Protein 6WIN (pdb70)

Sequence (138 aa):
APYVYANAKALQDTEKVGNHHQCVELIQHYIRVGQASTWQQGAAVFGNKNIEVGTVIATFVNGRYPNHNSGNHAAFFLGQDTGGIWVDQWKDDIAKPRVSKRYIRKLHNGSVRSDGTYIRSNNAEAYFIVELEHHHHH

Organism: Salmonella typhi (NCBI:txid90370)

Nearest PDB structures (foldseek):
  6win-assembly1_A  TM=1.007E+00  e=4.209E-28  Salmonella enterica subsp. enterica serovar Typhi
  2as9-assembly2_B  TM=3.153E-01  e=1.358E+00  Staphylococcus aureus
  1g8x-assembly1_B  TM=2.755E-01  e=3.553E+00  Dictyostelium discoideum

Foldseek 3Di:
DVFFDPCQVVQAFAAQDDDQSAFVRRCVVVDVLDDQQQWFFAAADVPDPPDDFRFKKWFDFPGGQCPVDPLTHIWTWHADDPFFTKTGTHRPCVVGVGDHIDTQGADDVQAADPRRDTPHVSHSRRMGGTHGDDPPDD

Radius of gyration: 14.04 Å; Cα contacts (8 Å, |Δi|>4): 295; chains: 1; bounding box: 29×43×36 Å

Structure (mmCIF, N/CA/C/O backbone):
data_6WIN
#
_entry.id   6WIN
#
_cell.length_a   33.318
_cell.length_b   46.032
_cell.length_c   38.923
_cell.angle_alpha   90.000
_cell.angle_beta   104.712
_cell.angle_gamma   90.000
#
_symmetry.space_group_name_H-M   'P 1 21 1'
#
loop_
_entity.id
_entity.type
_entity.pdbx_description
1 polymer 'Type 6 secretion amidase effector 2'
2 water water
#
loop_
_atom_site.group_PDB
_atom_site.id
_atom_site.type_symbol
_atom_site.label_atom_id
_atom_site.label_alt_id
_atom_site.label_comp_id
_atom_site.label_asym_id
_atom_site.label_entity_id
_atom_site.label_seq_id
_atom_site.pdbx_PDB_ins_code
_atom_site.Cartn_x
_atom_site.Cartn_y
_atom_site.Cartn_z
_atom_site.occupancy
_atom_site.B_iso_or_equiv
_atom_site.auth_seq_id
_atom_site.auth_comp_id
_atom_site.auth_asym_id
_atom_site.auth_atom_id
_atom_site.pdbx_PDB_model_num
ATOM 1 N N . ALA A 1 1 ? 35.81967 4.59908 9.49425 1.000 44.18975 1 ALA A N 1
ATOM 2 C CA . ALA A 1 1 ? 36.36008 5.43691 8.44075 1.000 9.30835 1 ALA A CA 1
ATOM 3 C C . ALA A 1 1 ? 36.39740 4.70001 7.11142 1.000 34.29845 1 ALA A C 1
ATOM 4 O O . ALA A 1 1 ? 37.48741 4.35581 6.64818 1.000 32.27300 1 ALA A O 1
ATOM 6 N N . PRO A 1 2 ? 35.23408 4.42791 6.48074 1.000 30.34536 2 PRO A N 1
ATOM 7 C CA . PRO A 1 2 ? 35.29214 3.93326 5.10744 1.000 36.59819 2 PRO A CA 1
ATOM 8 C C . PRO A 1 2 ? 35.09113 5.05198 4.11234 1.000 22.69794 2 PRO A C 1
ATOM 9 O O . PRO A 1 2 ? 35.46107 4.85363 2.96374 1.000 27.08269 2 PRO A O 1
ATOM 13 N N . TYR A 1 3 ? 34.51676 6.19839 4.50210 1.000 20.42965 3 TYR A N 1
ATOM 14 C CA . TYR A 1 3 ? 34.50900 7.39117 3.65339 1.000 19.08895 3 TYR A CA 1
ATOM 15 C C . TYR A 1 3 ? 35.15722 8.54500 4.41019 1.000 20.17895 3 TYR A C 1
ATOM 16 O O . TYR A 1 3 ? 34.73910 8.87917 5.52588 1.000 19.22080 3 TYR A O 1
ATOM 25 N N . VAL A 1 4 ? 36.17682 9.14851 3.79734 1.000 20.86265 4 VAL A N 1
ATOM 26 C CA . VAL A 1 4 ? 36.95796 10.23334 4.38205 1.000 18.84010 4 VAL A CA 1
ATOM 27 C C . VAL A 1 4 ? 37.25101 11.23211 3.26194 1.000 22.67970 4 VAL A C 1
ATOM 28 O O . VAL A 1 4 ? 38.03512 10.93416 2.35272 1.000 21.78170 4 VAL A O 1
ATOM 32 N N . TYR A 1 5 ? 36.61352 12.40698 3.31328 1.000 19.19314 5 TYR A N 1
ATOM 33 C CA . TYR A 1 5 ? 36.89651 13.48809 2.36905 1.000 23.21458 5 TYR A CA 1
ATOM 34 C C . TYR A 1 5 ? 37.99373 14.35679 2.96670 1.000 18.73534 5 TYR A C 1
ATOM 35 O O . TYR A 1 5 ? 37.75187 15.11242 3.91433 1.000 19.79865 5 TYR A O 1
ATOM 44 N N . ALA A 1 6 ? 39.20157 14.23709 2.41640 1.000 20.05244 6 ALA A N 1
ATOM 45 C CA . ALA A 1 6 ? 40.36761 14.93031 2.94884 1.000 29.16353 6 ALA A CA 1
ATOM 46 C C . ALA A 1 6 ? 40.26221 16.44633 2.82835 1.000 29.09699 6 ALA A C 1
ATOM 47 O O . ALA A 1 6 ? 41.06602 17.16208 3.43486 1.000 27.27443 6 ALA A O 1
ATOM 49 N N . ASN A 1 7 ? 39.30640 16.95436 2.05901 1.000 21.12439 7 ASN A N 1
ATOM 50 C CA . ASN A 1 7 ? 39.13719 18.38820 1.89857 1.000 27.96889 7 ASN A CA 1
ATOM 51 C C . ASN A 1 7 ? 37.86404 18.89379 2.56401 1.000 27.41830 7 ASN A C 1
ATOM 52 O O . ASN A 1 7 ? 37.43182 20.01936 2.29086 1.000 22.32417 7 ASN A O 1
ATOM 57 N N . ALA A 1 8 ? 37.25966 18.07820 3.43678 1.000 23.27945 8 ALA A N 1
ATOM 58 C CA . ALA A 1 8 ? 36.03288 18.48428 4.11125 1.000 20.67911 8 ALA A CA 1
ATOM 59 C C . ALA A 1 8 ? 36.22106 19.79868 4.85404 1.000 19.32771 8 ALA A C 1
ATOM 60 O O . ALA A 1 8 ? 35.29753 20.61765 4.92126 1.000 22.59708 8 ALA A O 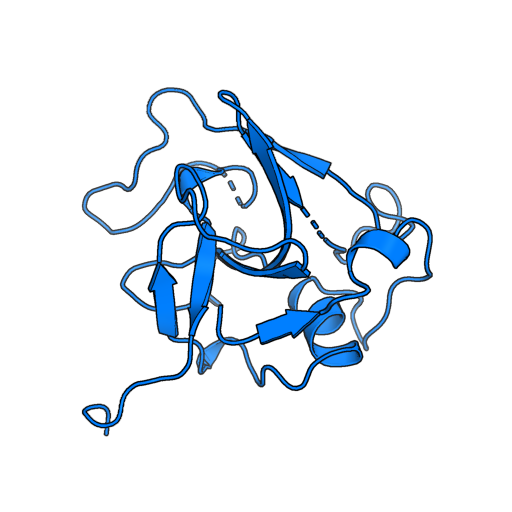1
ATOM 62 N N . LYS A 1 9 ? 37.41346 20.02646 5.41264 1.000 22.18343 9 LYS A N 1
ATOM 63 C CA . LYS A 1 9 ? 37.64749 21.27056 6.13586 1.000 23.72973 9 LYS A CA 1
ATOM 64 C C . LYS A 1 9 ? 37.57196 22.48076 5.21813 1.000 27.70354 9 LYS A C 1
ATOM 65 O O . LYS A 1 9 ? 37.27423 23.58492 5.68521 1.000 26.46751 9 LYS A O 1
ATOM 67 N N . ALA A 1 10 ? 37.79575 22.29698 3.91626 1.000 24.57281 10 ALA A N 1
ATOM 68 C CA . ALA A 1 10 ? 37.77789 23.41248 2.98418 1.000 20.67875 10 ALA A CA 1
ATOM 69 C C . ALA A 1 10 ? 36.36786 23.84206 2.59243 1.000 24.26790 10 ALA A C 1
ATOM 70 O O . ALA A 1 10 ? 36.21335 24.91075 1.98794 1.000 22.52979 10 ALA A O 1
ATOM 72 N N . LEU A 1 11 ? 35.33590 23.05711 2.93061 1.000 18.04322 11 LEU A N 1
ATOM 73 C CA . LEU A 1 11 ? 33.97660 23.36155 2.47422 1.000 17.35974 11 LEU A CA 1
ATOM 74 C C . LEU A 1 11 ? 33.36322 24.59611 3.13832 1.000 18.86445 11 LEU A C 1
ATOM 75 O O . LEU A 1 11 ? 32.30162 25.05321 2.68893 1.000 15.19318 11 LEU A O 1
ATOM 80 N N . GLN A 1 12 ? 33.95543 25.11268 4.21254 1.000 15.38303 12 GLN A N 1
ATOM 81 C CA . GLN A 1 12 ? 33.35928 26.26093 4.88166 1.000 18.47467 12 GLN A CA 1
ATOM 82 C C . GLN A 1 12 ? 33.11021 27.37684 3.87264 1.000 20.80938 12 GLN A C 1
ATOM 83 O O . GLN A 1 12 ? 33.97493 27.69283 3.05386 1.000 19.14717 12 GLN A O 1
ATOM 89 N N . ASP A 1 13 ? 31.89490 27.91814 3.89356 1.000 18.22673 13 ASP A N 1
ATOM 90 C CA . ASP A 1 13 ? 31.46517 29.05589 3.10446 1.000 20.70139 13 ASP A CA 1
ATOM 91 C C . ASP A 1 13 ? 31.19953 28.69825 1.65053 1.000 20.96116 13 ASP A C 1
ATOM 92 O O . ASP A 1 13 ? 30.90539 29.60385 0.87219 1.000 19.25670 13 ASP A O 1
ATOM 97 N N . THR A 1 14 ? 31.27656 27.42580 1.25688 1.000 15.46997 14 THR A N 1
ATOM 98 C CA . THR A 1 14 ? 30.93144 27.10918 -0.11912 1.000 16.39253 14 THR A CA 1
ATOM 99 C C . THR A 1 14 ? 29.41977 27.17294 -0.30689 1.000 18.03237 14 THR A C 1
ATOM 100 O O . THR A 1 14 ? 28.64625 27.19841 0.65315 1.000 18.07800 14 THR A O 1
ATOM 104 N N . GLU A 1 15 ? 29.00285 27.22192 -1.56648 1.000 18.36888 15 GLU A N 1
ATOM 105 C CA . GLU A 1 15 ? 27.58225 27.18919 -1.88334 1.000 17.72132 15 GLU A CA 1
ATOM 106 C C . GLU A 1 15 ? 27.01384 25.80213 -1.61542 1.000 20.53074 15 GLU A C 1
ATOM 107 O O . GLU A 1 15 ? 27.67705 24.79004 -1.83757 1.000 21.81959 15 GLU A O 1
ATOM 113 N N . LYS A 1 16 ? 25.78938 25.76727 -1.09529 1.000 23.89757 16 LYS A N 1
ATOM 114 C CA . LYS A 1 16 ? 25.10333 24.50695 -0.87290 1.000 21.01900 16 LYS A CA 1
ATOM 115 C C . LYS A 1 16 ? 24.83979 23.82383 -2.20465 1.000 19.28643 16 LYS A C 1
ATOM 116 O O . LYS A 1 16 ? 24.72104 24.47668 -3.24330 1.000 24.11014 16 LYS A O 1
ATOM 122 N N . VAL A 1 17 ? 24.75694 22.49331 -2.16707 1.000 22.71306 17 VAL A N 1
ATOM 123 C CA . VAL A 1 17 ? 24.75954 21.65940 -3.36067 1.000 21.90148 17 VAL A CA 1
ATOM 124 C C . VAL A 1 17 ? 23.61452 20.66134 -3.27673 1.000 26.85377 17 VAL A C 1
ATOM 125 O O . VAL A 1 17 ? 22.99304 20.47483 -2.23100 1.000 25.72663 17 VAL A O 1
ATO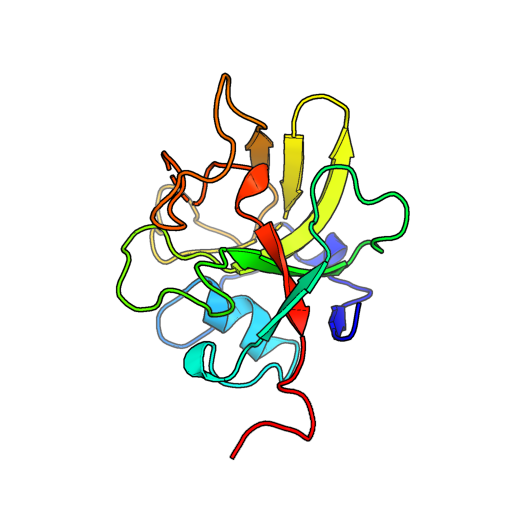M 129 N N . GLY A 1 18 ? 23.35902 19.99322 -4.39719 1.000 24.84714 18 GLY A N 1
ATOM 130 C CA . GLY A 1 18 ? 22.29863 19.01209 -4.46539 1.000 24.22779 18 GLY A CA 1
ATOM 131 C C . GLY A 1 18 ? 20.96962 19.62726 -4.85786 1.000 27.47140 18 GLY A C 1
ATOM 132 O O . GLY A 1 18 ? 20.76844 20.84487 -4.83557 1.000 30.49420 18 GLY A O 1
ATOM 133 N N . ASN A 1 19 ? 20.03259 18.75233 -5.21286 1.000 25.37194 19 ASN A N 1
ATOM 134 C CA . ASN A 1 19 ? 18.77718 19.20805 -5.79073 1.000 29.63472 19 ASN A CA 1
ATOM 135 C C . ASN A 1 19 ? 17.78433 19.73430 -4.76257 1.000 34.08209 19 ASN A C 1
ATOM 136 O O . ASN A 1 19 ? 16.82079 20.39993 -5.15546 1.000 34.95603 19 ASN A O 1
ATOM 141 N N . HIS A 1 20 ? 18.00313 19.48587 -3.46689 1.000 28.98757 20 HIS A N 1
ATOM 142 C CA . HIS A 1 20 ? 17.14746 20.02765 -2.41618 1.000 31.52482 20 HIS A CA 1
ATOM 143 C C . HIS A 1 20 ? 17.94123 20.67730 -1.28524 1.000 26.20710 20 HIS A C 1
ATOM 144 O O . HIS A 1 20 ? 17.34516 21.04847 -0.27075 1.000 29.53022 20 HIS A O 1
ATOM 151 N N . HIS A 1 21 ? 19.26343 20.81006 -1.42563 1.000 26.62176 21 HIS A N 1
ATOM 152 C CA . HIS A 1 21 ? 20.12844 21.34361 -0.37203 1.000 23.92462 21 HIS A CA 1
ATOM 153 C C . HIS A 1 21 ? 19.98942 20.54540 0.93068 1.000 24.80511 21 HIS A C 1
ATOM 154 O O . HIS A 1 21 ? 20.02442 21.10580 2.02486 1.000 24.16325 21 HIS A O 1
ATOM 161 N N . GLN A 1 22 ? 19.83330 19.22717 0.82815 1.000 19.92925 22 GLN A N 1
ATOM 162 C CA . GLN A 1 22 ? 19.69219 18.40640 2.02392 1.000 27.58167 22 GLN A CA 1
ATOM 163 C C . GLN A 1 22 ? 21.05035 17.89566 2.50868 1.000 19.02338 22 GLN A C 1
ATOM 164 O O . GLN A 1 22 ? 22.03911 17.87340 1.77177 1.000 18.44674 22 GLN A O 1
ATOM 170 N N . CYS A 1 23 ? 21.08598 17.50561 3.78652 1.000 20.49527 23 CYS A N 1
ATOM 171 C CA . CYS A 1 23 ? 22.34342 17.11472 4.41979 1.000 20.02544 23 CYS A CA 1
ATOM 172 C C . CYS A 1 23 ? 23.00787 15.94798 3.68799 1.000 16.64585 23 CYS A C 1
ATOM 173 O O . CYS A 1 23 ? 24.22241 15.95912 3.45711 1.000 16.42564 23 CYS A O 1
ATOM 175 N N . VAL A 1 24 ? 22.23148 14.91926 3.33826 1.000 18.84022 24 VAL A N 1
ATOM 176 C CA . VAL A 1 24 ? 22.79452 13.76945 2.62307 1.000 18.96813 24 VAL A CA 1
ATOM 177 C C . VAL A 1 24 ? 23.32654 14.18564 1.25264 1.000 20.53947 24 VAL A C 1
ATOM 178 O O . VAL A 1 24 ? 24.34246 13.65882 0.78437 1.000 20.94981 24 VAL A O 1
ATOM 182 N N . GLU A 1 25 ? 22.67656 15.15819 0.60606 1.000 20.70268 25 GLU A N 1
ATOM 183 C CA . GLU A 1 25 ? 23.09613 15.56688 -0.72802 1.000 20.95546 25 GLU A CA 1
ATOM 184 C C . GLU A 1 25 ? 24.43915 16.28452 -0.71260 1.000 20.82419 25 GLU A C 1
ATOM 185 O O . GLU A 1 25 ? 25.14801 16.27591 -1.72187 1.000 22.34144 25 GLU A O 1
ATOM 191 N N . LEU A 1 26 ? 24.81250 16.90686 0.40563 1.000 19.09595 26 LEU A N 1
ATOM 192 C CA . LEU A 1 26 ? 26.15506 17.46529 0.50526 1.000 16.74177 26 LEU A CA 1
ATOM 193 C C . LEU A 1 26 ? 27.19668 16.36873 0.40033 1.000 19.86338 26 LEU A C 1
ATOM 194 O O . LEU A 1 26 ? 28.13828 16.45995 -0.39999 1.000 19.09980 26 LEU A O 1
ATOM 199 N N . ILE A 1 27 ? 27.03525 15.30910 1.19809 1.000 17.75444 27 ILE A N 1
ATOM 200 C CA . ILE A 1 27 ? 27.96438 14.18820 1.13413 1.000 15.89452 27 ILE A CA 1
ATOM 201 C C . ILE A 1 27 ? 28.00691 13.62232 -0.27218 1.000 15.25681 27 ILE A C 1
ATOM 202 O O . ILE A 1 27 ? 29.08096 13.35211 -0.81866 1.000 17.27746 27 ILE A O 1
ATOM 207 N N . GLN A 1 28 ? 26.82872 13.41634 -0.86737 1.000 17.21581 28 GLN A N 1
ATOM 208 C CA . GLN A 1 28 ? 26.73634 12.73210 -2.15066 1.000 17.75601 28 GLN A CA 1
ATOM 209 C C . GLN A 1 28 ? 27.34775 13.54895 -3.27130 1.000 20.07612 28 GLN A C 1
ATOM 210 O O . GLN A 1 28 ? 27.79345 12.97890 -4.27343 1.000 23.70901 28 GLN A O 1
ATOM 216 N N . HIS A 1 29 ? 27.36033 14.87816 -3.13318 1.000 15.67960 29 HIS A N 1
ATOM 217 C CA . HIS A 1 29 ? 27.94508 15.71709 -4.16707 1.000 15.34324 29 HIS A CA 1
ATOM 218 C C . HIS A 1 29 ? 29.44168 15.46845 -4.28718 1.000 19.52244 29 HIS A C 1
ATOM 219 O O . HIS A 1 29 ? 29.97776 15.39852 -5.40169 1.000 19.90203 29 HIS A O 1
ATOM 226 N N . TYR A 1 30 ? 30.12858 15.28768 -3.15499 1.000 16.34587 30 TYR A N 1
ATOM 227 C CA . TYR A 1 30 ? 31.57270 15.10057 -3.18017 1.000 18.23232 30 TYR A CA 1
ATOM 228 C C . TYR A 1 30 ? 32.02138 13.64349 -3.14439 1.000 19.68367 30 TYR A C 1
ATOM 229 O O . TYR A 1 30 ? 33.10499 13.34000 -3.65534 1.000 19.32593 30 TYR A O 1
ATOM 238 N N . ILE A 1 31 ? 31.23698 12.74240 -2.54819 1.000 20.75045 31 ILE A N 1
ATOM 239 C CA . ILE A 1 31 ? 31.63276 11.34754 -2.31988 1.000 21.59244 31 ILE A CA 1
ATOM 240 C C . ILE A 1 31 ? 30.47049 10.44076 -2.69398 1.000 17.29280 31 ILE A C 1
ATOM 241 O O . ILE A 1 31 ? 29.33226 10.69793 -2.29559 1.000 16.04209 31 ILE A O 1
ATOM 246 N N . ARG A 1 32 ? 30.75328 9.35111 -3.42029 1.000 20.94115 32 ARG A N 1
ATOM 247 C CA . ARG A 1 32 ? 29.70079 8.39021 -3.76297 1.000 18.25822 32 ARG A CA 1
ATOM 248 C C . ARG A 1 32 ? 29.40575 7.50690 -2.55152 1.000 20.34833 32 ARG A C 1
ATOM 249 O O . ARG A 1 32 ? 29.80612 6.34393 -2.46848 1.000 17.85346 32 ARG A O 1
ATOM 257 N N . VAL A 1 33 ? 28.66493 8.06772 -1.59193 1.000 18.94758 33 VAL A N 1
ATOM 258 C CA . VAL A 1 33 ? 28.24015 7.27661 -0.43734 1.000 19.60571 33 VAL A CA 1
ATOM 259 C C . VAL A 1 33 ? 26.95089 6.50547 -0.68801 1.000 20.62441 33 VAL A C 1
ATOM 260 O O . VAL A 1 33 ? 26.55349 5.68822 0.15555 1.000 19.41832 33 VAL A O 1
ATOM 264 N N . GLY A 1 34 ? 26.28564 6.72916 -1.81522 1.000 20.83416 34 GLY A N 1
ATOM 265 C CA . GLY A 1 34 ? 25.03219 6.05490 -2.05913 1.000 22.21311 34 GLY A CA 1
ATOM 266 C C . GLY A 1 34 ? 23.88419 6.64357 -1.25558 1.000 19.13871 34 GLY A C 1
ATOM 267 O O . GLY A 1 34 ? 23.99538 7.66809 -0.58909 1.000 20.56034 34 GLY A O 1
ATOM 268 N N . GLN A 1 35 ? 22.74530 5.97194 -1.36013 1.000 25.46741 35 GLN A N 1
ATOM 269 C CA . GLN A 1 35 ? 21.54497 6.42040 -0.67308 1.000 24.37516 35 GLN A CA 1
ATOM 270 C C . GLN A 1 35 ? 21.61125 6.01645 0.79050 1.000 20.82824 35 GLN A C 1
ATOM 271 O O . GLN A 1 35 ? 22.13477 4.94848 1.12843 1.000 21.10735 35 GLN A O 1
ATOM 277 N N . ALA A 1 36 ? 21.09326 6.89484 1.65802 1.000 20.10096 36 ALA A N 1
ATOM 278 C CA . ALA A 1 36 ? 21.24273 6.70485 3.09837 1.000 19.69799 36 ALA A CA 1
ATOM 279 C C . ALA A 1 36 ? 20.54823 5.43807 3.58599 1.000 20.85247 36 ALA A C 1
ATOM 280 O O . ALA A 1 36 ? 20.91951 4.89043 4.63042 1.000 20.61693 36 ALA A O 1
ATOM 282 N N . SER A 1 37 ? 19.54291 4.96417 2.84422 1.000 26.58913 37 SER A N 1
ATOM 283 C CA . SER A 1 37 ? 18.85347 3.71826 3.16016 1.000 25.20084 37 SER A CA 1
ATOM 284 C C . SER A 1 37 ? 19.77060 2.50510 3.11136 1.000 27.76060 37 SER A C 1
ATOM 285 O O . SER A 1 37 ? 19.41593 1.45687 3.66454 1.000 21.77015 37 SER A O 1
ATOM 288 N N . THR A 1 38 ? 20.92976 2.60920 2.45199 1.000 24.82086 38 THR A N 1
ATOM 289 C CA . THR A 1 38 ? 21.85810 1.48614 2.34836 1.000 25.17675 38 THR A CA 1
ATOM 290 C C . THR A 1 38 ? 22.93962 1.49957 3.42088 1.000 19.33402 38 THR A C 1
ATOM 291 O O . THR A 1 38 ? 23.70114 0.53209 3.51562 1.000 22.30204 38 THR A O 1
ATOM 295 N N . TRP A 1 39 ? 23.02943 2.56235 4.21870 1.000 20.64128 39 TRP A N 1
ATOM 296 C CA . TRP A 1 39 ? 24.13833 2.71473 5.15144 1.000 14.83175 39 TRP A CA 1
ATOM 297 C C . TRP A 1 39 ? 24.00659 1.73593 6.31823 1.000 20.29457 39 TRP A C 1
ATOM 298 O O . TRP A 1 39 ? 22.90217 1.37672 6.73840 1.000 18.66575 39 TRP A O 1
ATOM 309 N N . GLN A 1 40 ? 25.15676 1.30177 6.83139 1.000 17.59183 40 GLN A N 1
ATOM 310 C CA . GLN A 1 40 ? 25.25139 0.51773 8.05615 1.000 18.69844 40 GLN A CA 1
ATOM 311 C C . GLN A 1 40 ? 25.92637 1.34638 9.14150 1.000 20.20316 40 GLN A C 1
ATOM 312 O O . GLN A 1 40 ? 26.91179 2.04802 8.88338 1.000 18.85746 40 GLN A O 1
ATOM 318 N N . GLN A 1 41 ? 25.39045 1.25666 10.35389 1.000 16.56324 41 GLN A N 1
ATOM 319 C CA . GLN A 1 41 ? 25.94513 1.96944 11.49870 1.000 16.62311 41 GLN A CA 1
ATOM 320 C C . GLN A 1 41 ? 27.36196 1.49575 11.82822 1.000 18.29204 41 GLN A C 1
ATOM 321 O O . GLN A 1 41 ? 27.57881 0.32058 12.13700 1.000 20.44881 41 GLN A O 1
ATOM 327 N N . GLY A 1 42 ? 28.32523 2.41309 11.79821 1.000 17.73240 42 GLY A N 1
ATOM 328 C CA . GLY A 1 42 ? 29.69243 2.11635 12.18226 1.000 16.29724 42 GLY A CA 1
ATOM 329 C C . GLY A 1 42 ? 30.00795 2.50920 13.61674 1.000 20.71333 42 GLY A C 1
ATOM 330 O O . GLY A 1 42 ? 29.12861 2.57480 14.48394 1.000 19.43830 42 GLY A O 1
ATOM 331 N N . ALA A 1 43 ? 31.29635 2.74254 13.87496 1.000 16.69656 43 ALA A N 1
ATOM 332 C CA . ALA A 1 43 ? 31.75170 3.08077 15.21873 1.000 19.94002 43 ALA A CA 1
ATOM 333 C C . ALA A 1 43 ? 31.18078 4.42414 15.66782 1.000 19.61149 43 ALA A C 1
ATOM 334 O O . ALA A 1 43 ? 30.92505 5.31537 14.85007 1.000 19.63063 43 ALA A O 1
ATOM 336 N N . ALA A 1 44 ? 30.99056 4.57140 16.98559 1.000 16.16467 44 ALA A N 1
ATOM 337 C CA . ALA A 1 44 ? 30.52871 5.84084 17.54120 1.000 19.69534 44 ALA A CA 1
AT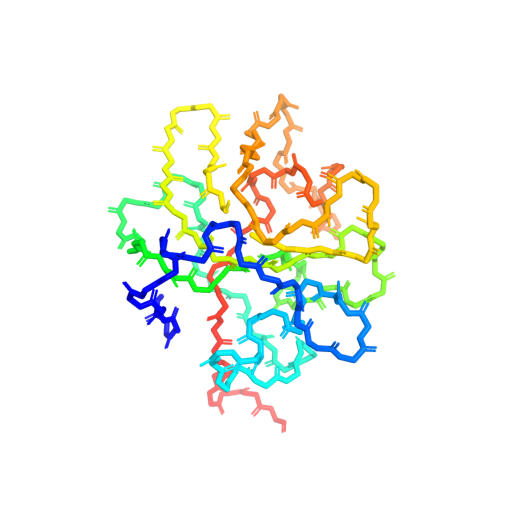OM 338 C C . ALA A 1 44 ? 31.54338 6.93989 17.25991 1.000 18.17744 44 ALA A C 1
ATOM 339 O O . ALA A 1 44 ? 32.75184 6.70409 17.22729 1.000 18.63493 44 ALA A O 1
ATOM 341 N N . VAL A 1 45 ? 31.04359 8.15322 17.05378 1.000 18.72619 45 VAL A N 1
ATOM 342 C CA . VAL A 1 45 ? 31.91323 9.30301 16.81706 1.000 16.43717 45 VAL A CA 1
ATOM 343 C C . VAL A 1 45 ? 32.38998 9.92124 18.13067 1.000 19.27887 45 VAL A C 1
ATOM 344 O O . VAL A 1 45 ? 33.59011 10.11032 18.34363 1.000 19.13052 45 VAL A O 1
ATOM 348 N N . PHE A 1 46 ? 31.46782 10.25627 19.03322 1.000 19.61006 46 PHE A N 1
ATOM 349 C CA . PHE A 1 46 ? 31.84846 10.92994 20.27203 1.000 21.72964 46 PHE A CA 1
ATOM 350 C C . PHE A 1 46 ? 32.64617 9.98070 21.16184 1.000 20.73277 46 PHE A C 1
ATOM 351 O O . PHE A 1 46 ? 32.17322 8.89261 21.49767 1.000 20.43918 46 PHE A O 1
ATOM 359 N N . GLY A 1 47 ? 33.84684 10.39777 21.56429 1.000 24.21709 47 GLY A N 1
ATOM 360 C CA . GLY A 1 47 ? 34.73097 9.55101 22.33281 1.000 20.17379 47 GLY A CA 1
ATOM 361 C C . GLY A 1 47 ? 35.70129 8.72891 21.51052 1.000 27.70379 47 GLY A C 1
ATOM 362 O O . GLY A 1 47 ? 36.69939 8.25141 22.05745 1.000 27.98840 47 GLY A O 1
ATOM 363 N N . ASN A 1 48 ? 35.43919 8.55471 20.21360 1.000 27.22978 48 ASN A N 1
ATOM 364 C CA . ASN A 1 48 ? 36.29500 7.75850 19.33357 1.000 23.63913 48 ASN A CA 1
ATOM 365 C C . ASN A 1 48 ? 37.62153 8.47705 19.12280 1.000 25.40350 48 ASN A C 1
ATOM 366 O O . ASN A 1 48 ? 37.66568 9.53979 18.49529 1.000 33.70866 48 ASN A O 1
ATOM 371 N N . LYS A 1 49 ? 38.70689 7.89329 19.62480 1.000 26.45449 49 LYS A N 1
ATOM 372 C CA . LYS A 1 49 ? 40.02364 8.48513 19.49373 1.000 35.27895 49 LYS A CA 1
ATOM 373 C C . LYS A 1 49 ? 40.71833 8.26029 18.17013 1.000 33.05704 49 LYS A C 1
ATOM 374 O O . LYS A 1 49 ? 41.85003 8.71811 17.99465 1.000 43.60478 49 LYS A O 1
ATOM 375 N N . ASN A 1 50 ? 40.07004 7.57630 17.22529 1.000 32.89974 50 ASN A N 1
ATOM 376 C CA . ASN A 1 50 ? 40.68681 7.19230 15.96382 1.000 33.15933 50 ASN A CA 1
ATOM 377 C C . ASN A 1 50 ? 40.05861 7.83017 14.73476 1.000 34.43221 50 ASN A C 1
ATOM 378 O O . ASN A 1 50 ? 40.60840 7.68514 13.63723 1.000 38.42304 50 ASN A O 1
ATOM 383 N N . ILE A 1 51 ? 38.94293 8.53916 14.88129 1.000 28.55214 51 ILE A N 1
ATOM 384 C CA . ILE A 1 51 ? 38.21596 9.03663 13.72577 1.000 25.66962 51 ILE A CA 1
ATOM 385 C C . ILE A 1 51 ? 38.96772 10.21531 13.11195 1.000 29.54552 51 ILE A C 1
ATOM 386 O O . ILE A 1 51 ? 39.42454 11.12250 13.81890 1.000 29.69338 51 ILE A O 1
ATOM 391 N N . GLU A 1 52 ? 39.11705 10.19104 11.78839 1.000 29.03232 52 GLU A N 1
ATOM 392 C CA . GLU A 1 52 ? 39.89564 11.16651 11.03733 1.000 27.41859 52 GLU A CA 1
ATOM 393 C C . GLU A 1 52 ? 39.02982 12.33949 10.59508 1.000 21.39352 52 GLU A C 1
ATOM 394 O O . GLU A 1 52 ? 37.84730 12.17990 10.28554 1.000 18.58840 52 GLU A O 1
ATOM 400 N N . VAL A 1 53 ? 39.64425 13.52275 10.53559 1.000 27.92827 53 VAL A N 1
ATOM 401 C CA . VAL A 1 53 ? 38.96942 14.68448 9.96838 1.000 28.66399 53 VAL A CA 1
ATOM 402 C C . VAL A 1 53 ? 38.47266 14.34683 8.56856 1.000 20.74834 53 VAL A C 1
ATOM 403 O O . VAL A 1 53 ? 39.21573 13.79427 7.75360 1.000 22.46197 53 VAL A O 1
ATOM 407 N N . GLY A 1 54 ? 37.21070 14.67615 8.28895 1.000 18.62544 54 GLY A N 1
ATOM 408 C CA . GLY A 1 54 ? 36.58655 14.38887 7.01328 1.000 17.35287 54 GLY A CA 1
ATOM 409 C C . GLY A 1 54 ? 35.81829 13.08076 6.93747 1.000 20.45254 54 GLY A C 1
ATOM 410 O O . GLY A 1 54 ? 35.18771 12.80951 5.90596 1.000 16.45823 54 GLY A O 1
ATOM 411 N N . THR A 1 55 ? 35.84973 12.25674 7.98403 1.000 15.02223 55 THR A N 1
ATOM 412 C CA . THR A 1 55 ? 35.06883 11.02823 7.97442 1.000 18.50410 55 THR A CA 1
ATOM 413 C C . THR A 1 55 ? 33.58865 11.35116 7.80849 1.000 19.78086 55 THR A C 1
ATOM 414 O O . THR A 1 55 ? 33.07013 12.27437 8.44577 1.000 19.32270 55 THR A O 1
ATOM 418 N N . VAL A 1 56 ? 32.91145 10.60012 6.93664 1.000 13.02727 56 VAL A N 1
ATOM 419 C CA . VAL A 1 56 ? 31.47284 10.76446 6.79015 1.000 13.18920 56 VAL A CA 1
ATOM 420 C C . VAL A 1 56 ? 30.77485 10.12845 7.98414 1.000 18.94007 56 VAL A C 1
ATOM 421 O O . VAL A 1 56 ? 30.99599 8.95007 8.28848 1.000 19.10335 56 VAL A O 1
ATOM 425 N N . ILE A 1 57 ? 29.92228 10.90576 8.66556 1.000 15.42919 57 ILE A N 1
ATOM 426 C CA . ILE A 1 57 ? 29.19510 10.44203 9.83819 1.000 15.59622 57 ILE A CA 1
ATOM 427 C C . ILE A 1 57 ? 27.71042 10.76188 9.68004 1.000 17.71310 57 ILE A C 1
ATOM 428 O O . ILE A 1 57 ? 27.30858 11.56391 8.83596 1.000 15.22487 57 ILE A O 1
ATOM 433 N N . ALA A 1 58 ? 26.88792 10.11633 10.50508 1.000 18.12977 58 ALA A N 1
ATOM 434 C CA . ALA A 1 58 ? 25.44399 10.28732 10.40027 1.000 18.23255 58 ALA A CA 1
ATOM 435 C C . ALA A 1 58 ? 24.76998 9.83683 11.68969 1.000 18.61867 58 ALA A C 1
ATOM 436 O O . ALA A 1 58 ? 25.34463 9.09776 12.48579 1.000 17.68692 58 ALA A O 1
ATOM 438 N N . THR A 1 59 ? 23.53175 10.28861 11.87027 1.000 18.88527 59 THR A N 1
ATOM 439 C CA . THR A 1 59 ? 22.65634 9.75128 12.90482 1.000 17.96451 59 THR A CA 1
ATOM 440 C C . THR A 1 59 ? 22.22693 8.33193 12.54098 1.000 16.65839 59 THR A C 1
ATOM 441 O O . THR A 1 59 ? 21.75514 8.08846 11.42823 1.000 15.18099 59 THR A O 1
ATOM 445 N N . PHE A 1 60 ? 22.35927 7.39888 13.48358 1.000 16.58711 60 PHE A N 1
ATOM 446 C CA . PHE A 1 60 ? 21.96832 6.00962 13.25965 1.000 16.75955 60 PHE A CA 1
ATOM 447 C C . PHE A 1 60 ? 21.10403 5.49661 14.39993 1.000 19.21980 60 PHE A C 1
ATOM 448 O O . PHE A 1 60 ? 21.37382 5.77413 15.57179 1.000 17.95834 60 PHE A O 1
ATOM 456 N N . VAL A 1 61 ? 20.09326 4.71021 14.04586 1.000 23.78842 61 VAL A N 1
ATOM 457 C CA . VAL A 1 61 ? 19.17642 4.10056 15.00009 1.000 21.93806 61 VAL A CA 1
ATOM 458 C C . VAL A 1 61 ? 19.01877 2.63537 14.62365 1.000 20.77496 61 VAL A C 1
ATOM 459 O O . VAL A 1 61 ? 18.66539 2.32515 13.47980 1.000 20.79295 61 VAL A O 1
ATOM 463 N N . ASN A 1 62 ? 19.26983 1.74242 15.58204 1.000 22.12731 62 ASN A N 1
ATOM 464 C CA . ASN A 1 62 ? 19.06047 0.30363 15.39894 1.000 20.28818 62 ASN A CA 1
ATOM 465 C C . ASN A 1 62 ? 19.78539 -0.18899 14.15140 1.000 25.41724 62 ASN A C 1
ATOM 466 O O . ASN A 1 62 ? 19.25244 -0.97410 13.36672 1.000 24.34451 62 ASN A O 1
ATOM 471 N N . GLY A 1 63 ? 21.00300 0.31596 13.95066 1.000 27.34455 63 GLY A N 1
ATOM 472 C CA . GLY A 1 63 ? 21.86773 -0.13464 12.88730 1.000 20.79912 63 GLY A CA 1
ATOM 473 C C . GLY A 1 63 ? 21.69261 0.57312 11.56027 1.000 21.80931 63 GLY A C 1
ATOM 474 O O . GLY A 1 63 ? 22.44979 0.27679 10.62429 1.000 22.35518 63 GLY A O 1
ATOM 475 N N . ARG A 1 64 ? 20.71346 1.47471 11.43384 1.000 15.77387 64 ARG A N 1
ATOM 476 C CA . ARG A 1 64 ? 20.36458 2.03799 10.13422 1.000 18.54481 64 ARG A CA 1
ATOM 477 C C . ARG A 1 64 ? 20.10991 3.53879 10.22080 1.000 25.95056 64 ARG A C 1
ATOM 478 O O . ARG A 1 64 ? 19.79908 4.07975 11.28446 1.000 20.25657 64 ARG A O 1
ATOM 486 N N . TYR A 1 65 ? 20.23676 4.20185 9.07429 1.000 19.43977 65 TYR A N 1
ATOM 487 C CA . TYR A 1 65 ? 19.88094 5.61424 8.98461 1.000 23.44354 65 TYR A CA 1
ATOM 488 C C . TYR A 1 65 ? 18.37046 5.75142 9.12897 1.000 26.97681 65 TYR A C 1
ATOM 489 O O . TYR A 1 65 ? 17.62279 5.06722 8.42160 1.000 29.96101 65 TYR A O 1
ATOM 498 N N . PRO A 1 66 ? 17.88281 6.58489 10.03419 1.000 24.90073 66 PRO A N 1
ATOM 499 C CA . PRO A 1 66 ? 16.42192 6.70792 10.2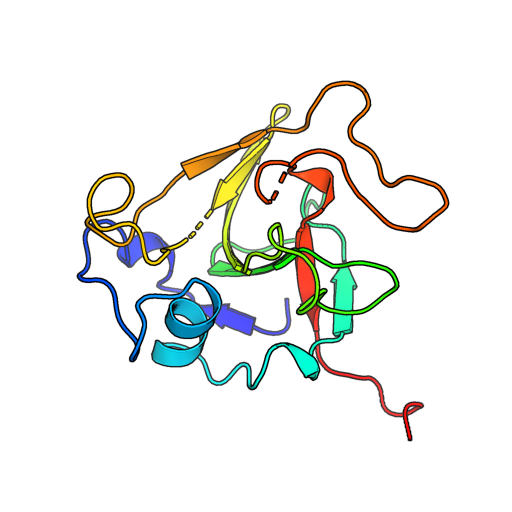1278 1.000 34.68849 66 PRO A CA 1
ATOM 500 C C . PRO A 1 66 ? 15.77395 7.71211 9.25610 1.000 36.37800 66 PRO A C 1
ATOM 501 O O . PRO A 1 66 ? 15.51325 8.86972 9.58171 1.000 33.30811 66 PRO A O 1
ATOM 505 N N . ASN A 1 67 ? 15.49343 7.24706 8.03302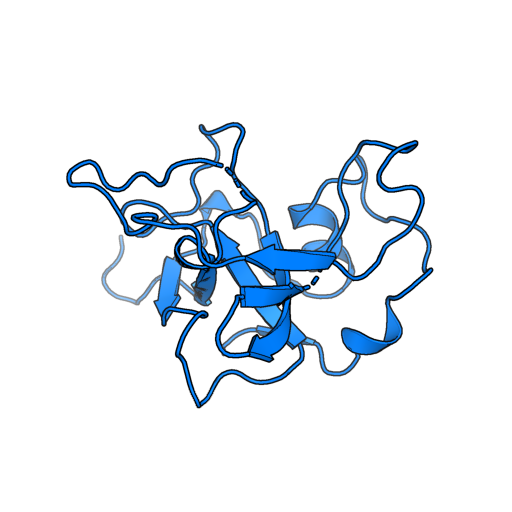 1.000 38.40464 67 ASN A N 1
ATOM 506 C CA . ASN A 1 67 ? 14.82931 8.09479 7.04211 1.000 39.79878 67 ASN A CA 1
ATOM 507 C C . ASN A 1 67 ? 13.47024 8.57086 7.53497 1.000 39.09966 67 ASN A C 1
ATOM 508 O O . ASN A 1 67 ? 13.00644 9.65111 7.15266 1.000 45.16170 67 ASN A O 1
ATOM 513 N N . HIS A 1 68 ? 12.83113 7.78078 8.38534 1.000 37.32539 68 HIS A N 1
ATOM 514 C CA . HIS A 1 68 ? 11.50031 8.02570 8.91557 1.000 41.08508 68 HIS A CA 1
ATOM 515 C C . HIS A 1 68 ? 11.46928 9.07907 10.01438 1.000 45.63731 68 HIS A C 1
ATOM 516 O O . HIS A 1 68 ? 10.38877 9.38809 10.51926 1.000 45.66664 68 HIS A O 1
ATOM 523 N N . ASN A 1 69 ? 12.61168 9.62944 10.40701 1.000 40.09333 69 ASN A N 1
ATOM 524 C CA . ASN A 1 69 ? 12.70814 10.48513 11.57992 1.000 38.55228 69 ASN A CA 1
ATOM 525 C C . ASN A 1 69 ? 13.14423 11.87312 11.12708 1.000 37.55657 69 ASN A C 1
ATOM 526 O O . ASN A 1 69 ? 14.10427 12.00484 10.36146 1.000 37.50757 69 ASN A O 1
ATOM 531 N N . SER A 1 70 ? 12.42955 12.90541 11.58951 1.000 37.20276 70 SER A N 1
ATOM 532 C CA . SER A 1 70 ? 12.76626 14.27306 11.20841 1.000 33.94612 70 SER A CA 1
ATOM 533 C C . SER A 1 70 ? 14.12393 14.70169 11.74484 1.000 32.63741 70 SER A C 1
ATOM 534 O O . SER A 1 70 ? 14.69509 15.67774 11.24292 1.000 34.61973 70 SER A O 1
ATOM 537 N N . GLY A 1 71 ? 14.65569 13.99497 12.73547 1.000 29.04678 71 GLY A N 1
ATOM 538 C CA . GLY A 1 71 ? 15.96859 14.29460 13.25857 1.000 30.52906 71 GLY A CA 1
ATOM 539 C C . GLY A 1 71 ? 17.13583 13.62592 12.56116 1.000 30.19095 71 GLY A C 1
ATOM 540 O O . GLY A 1 71 ? 18.26605 13.74961 13.04575 1.000 26.13316 71 GLY A O 1
ATOM 541 N N . ASN A 1 72 ? 16.91843 12.91805 11.45192 1.000 25.95120 72 ASN A N 1
ATOM 542 C CA . ASN A 1 72 ? 18.04228 12.29612 10.76376 1.000 25.51696 72 ASN A CA 1
ATOM 543 C C . ASN A 1 72 ? 18.94940 13.37146 10.17442 1.000 25.38822 72 ASN A C 1
ATOM 544 O O . ASN A 1 72 ? 18.49807 14.45439 9.79310 1.000 24.48420 72 ASN A O 1
ATOM 549 N N . HIS A 1 73 ? 20.24985 13.08130 10.14277 1.000 21.84796 73 HIS A N 1
ATOM 550 C CA . HIS A 1 73 ? 21.22468 14.07210 9.70367 1.000 20.57154 73 HIS A CA 1
ATOM 551 C C . HIS A 1 73 ? 22.50690 13.35359 9.31333 1.000 16.75903 73 HIS A C 1
ATOM 552 O O . HIS A 1 73 ? 22.81062 12.27871 9.82863 1.000 15.35363 73 HIS A O 1
ATOM 559 N N . ALA A 1 74 ? 23.23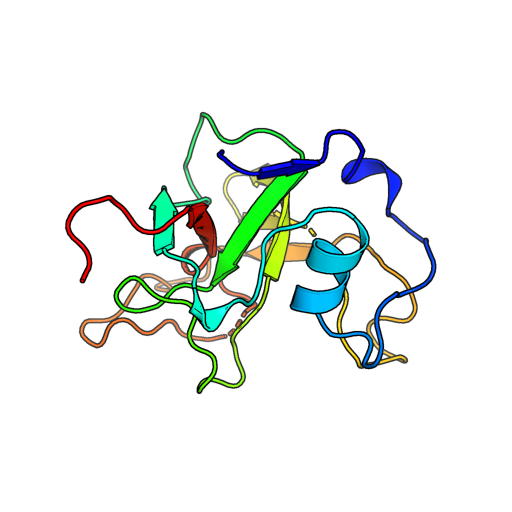943 13.95264 8.37948 1.000 17.44970 74 ALA A N 1
ATOM 560 C CA . ALA A 1 74 ? 24.53236 13.44550 7.94112 1.000 17.33460 74 ALA A CA 1
ATOM 561 C C . ALA A 1 74 ? 25.49013 14.61955 7.83100 1.000 16.85240 74 ALA A C 1
ATOM 562 O O . ALA A 1 74 ? 25.06251 15.76147 7.63842 1.000 17.68878 74 ALA A O 1
ATOM 564 N N . ALA A 1 75 ? 26.78591 14.34415 7.96765 1.000 16.14939 75 ALA A N 1
ATOM 565 C CA . ALA A 1 75 ? 27.75709 15.43220 8.00106 1.000 17.65212 75 ALA A CA 1
ATOM 566 C C . ALA A 1 75 ? 29.16090 14.87354 7.81624 1.000 15.80560 75 ALA A C 1
ATOM 567 O O . ALA A 1 75 ? 29.37282 13.65959 7.81705 1.000 14.69640 75 ALA A O 1
ATOM 569 N N . PHE A 1 76 ? 30.12056 15.78312 7.64874 1.000 13.70361 76 PHE A N 1
ATOM 570 C CA . PHE A 1 76 ? 31.53935 15.44525 7.69709 1.000 18.58423 76 PHE A CA 1
ATOM 571 C C . PHE A 1 76 ? 32.07781 15.75610 9.08867 1.000 18.24792 76 PHE A C 1
ATOM 572 O O . PHE A 1 76 ? 31.88568 16.86310 9.59774 1.000 17.58844 76 PHE A O 1
ATOM 580 N N . PHE A 1 77 ? 32.77371 14.79360 9.68744 1.000 20.03877 77 PHE A N 1
ATOM 581 C CA . PHE A 1 77 ? 33.40317 15.02369 10.98377 1.000 20.54460 77 PHE A CA 1
ATOM 582 C C . PHE A 1 77 ? 34.58269 15.98395 10.85240 1.000 20.49921 77 PHE A C 1
ATOM 583 O O . PHE A 1 77 ? 35.38537 15.87387 9.92203 1.000 21.05299 77 PHE A O 1
ATOM 591 N N . LEU A 1 78 ? 34.69977 16.92379 11.79492 1.000 15.51762 78 LEU A N 1
ATOM 592 C CA . LEU A 1 78 ? 35.85618 17.82269 11.81904 1.000 18.17361 78 LEU A CA 1
ATOM 593 C C . LEU A 1 78 ? 36.74178 17.65818 13.04667 1.000 21.41810 78 LEU A C 1
ATOM 594 O O . LEU A 1 78 ? 37.96212 17.73371 12.92241 1.000 23.73057 78 LEU A O 1
ATOM 599 N N . GLY A 1 79 ? 36.16870 17.45482 14.22746 1.000 21.03698 79 GLY A N 1
ATOM 600 C CA . GLY A 1 79 ? 36.95181 17.34109 15.44717 1.000 15.06400 79 GLY A CA 1
ATOM 601 C C . GLY A 1 79 ? 36.02264 17.17194 16.63061 1.000 18.33294 79 GLY A C 1
ATOM 602 O O . GLY A 1 79 ? 34.79587 17.18035 16.48886 1.000 17.27058 79 GLY A O 1
ATOM 603 N N . GLN A 1 80 ? 36.61793 17.01399 17.81396 1.000 20.60659 80 GLN A N 1
ATOM 604 C CA . GLN A 1 80 ? 35.79878 16.83998 19.00989 1.000 19.29938 80 GLN A CA 1
ATOM 605 C C . GLN A 1 80 ? 36.56781 17.25337 20.25960 1.000 19.56905 80 GLN A C 1
ATOM 606 O O . GLN A 1 80 ? 37.80094 17.32411 20.27276 1.000 15.84089 80 GLN A O 1
ATOM 612 N N . ASP A 1 81 ? 35.80381 17.53025 21.31249 1.000 18.59277 81 ASP A N 1
ATOM 613 C CA . ASP A 1 81 ? 36.33774 17.85995 22.62501 1.000 25.48866 81 ASP A CA 1
ATOM 614 C C . ASP A 1 81 ? 35.42683 17.21994 23.67674 1.000 22.46052 81 ASP A C 1
ATOM 615 O O . ASP A 1 81 ? 34.52549 16.44223 23.34881 1.000 22.12002 81 ASP A O 1
ATOM 620 N N . THR A 1 82 ? 35.63492 17.57875 24.95135 1.000 20.17181 82 THR A N 1
ATOM 621 C CA . THR A 1 82 ? 34.86638 16.95204 26.02575 1.000 25.47841 82 THR A CA 1
ATOM 622 C C . THR A 1 82 ? 33.39397 17.35123 25.99856 1.000 25.40364 82 THR A C 1
ATOM 623 O O . THR A 1 82 ? 32.57292 16.67410 26.62385 1.000 25.51350 82 THR A O 1
ATOM 627 N N . GLY A 1 83 ? 33.03341 18.40773 25.27114 1.000 21.59083 83 GLY A N 1
ATOM 628 C CA . GLY A 1 83 ? 31.65307 18.84769 25.24152 1.000 20.28579 83 GLY A CA 1
ATOM 629 C C . GLY A 1 83 ? 30.85953 18.56222 23.97639 1.000 20.51060 83 GLY A C 1
ATOM 630 O O . GLY A 1 83 ? 29.65083 18.80530 23.94722 1.000 19.58253 83 GLY A O 1
ATOM 631 N N . GLY A 1 84 ? 31.49167 18.06671 22.92378 1.000 19.19919 84 GLY A N 1
ATOM 632 C CA . GLY A 1 84 ? 30.75186 17.77995 21.71278 1.000 18.75810 84 GLY A CA 1
ATOM 633 C C . GLY A 1 84 ? 31.67799 17.59690 20.52624 1.000 18.33591 84 GLY A C 1
ATOM 634 O O . GLY A 1 84 ? 32.88637 17.42917 20.67828 1.000 16.37032 84 GLY A O 1
ATOM 635 N N . ILE A 1 85 ? 31.07258 17.63338 19.33311 1.000 18.61048 85 ILE A N 1
ATOM 636 C CA . ILE A 1 85 ? 31.79946 17.44969 18.07958 1.000 18.85291 85 ILE A CA 1
ATOM 637 C C . ILE A 1 85 ? 31.55352 18.63867 17.15769 1.000 18.98118 85 ILE A C 1
ATOM 638 O O . ILE A 1 85 ? 30.48335 19.25453 17.16127 1.000 20.20746 85 ILE A O 1
ATOM 643 N N . TRP A 1 86 ? 32.55896 18.95094 16.35387 1.000 21.09026 86 TRP A N 1
ATOM 644 C CA . TRP A 1 86 ? 32.43133 19.91038 15.26494 1.000 20.97495 86 TRP A CA 1
ATOM 645 C C . TRP A 1 86 ? 32.23510 19.14486 13.95818 1.000 17.67472 86 TR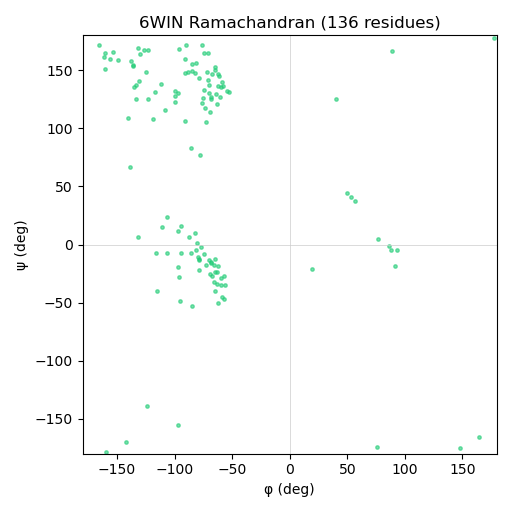P A C 1
ATOM 646 O O . TRP A 1 86 ? 33.01077 18.23498 13.65910 1.000 17.51001 86 TRP A O 1
ATOM 657 N N . VAL A 1 87 ? 31.18491 19.48905 13.20120 1.000 17.62255 87 VAL A N 1
ATOM 658 C CA . VAL A 1 87 ? 30.91192 18.86525 11.91031 1.000 17.34960 87 VAL A CA 1
ATOM 659 C C . VAL A 1 87 ? 30.82227 19.93806 10.82826 1.000 22.09884 87 VAL A C 1
ATOM 660 O O . VAL A 1 87 ? 30.66214 21.12684 11.10558 1.000 17.24124 87 VAL A O 1
ATOM 672 N N . ASP A 1 89 ? 28.36609 20.63110 7.53475 1.000 14.96014 89 ASP A N 1
ATOM 673 C CA . ASP A 1 89 ? 27.09882 20.13294 7.01215 1.000 13.94404 89 ASP A CA 1
ATOM 674 C C . ASP A 1 89 ? 26.34315 21.22075 6.25642 1.000 19.61748 89 ASP A C 1
ATOM 675 O O . ASP A 1 89 ? 26.84114 22.32714 6.02661 1.000 20.83330 89 ASP A O 1
ATOM 680 N N . GLN A 1 90 ? 25.13409 20.86660 5.83374 1.000 17.50763 90 GLN A N 1
ATOM 681 C CA . GLN A 1 90 ? 24.19379 21.79463 5.23078 1.000 16.68624 90 GLN A CA 1
ATOM 682 C C . GLN A 1 90 ? 22.79682 21.25127 5.49068 1.000 18.64632 90 GLN A C 1
ATOM 683 O O . GLN A 1 90 ? 22.62731 20.09475 5.87894 1.000 17.38842 90 GLN A O 1
ATOM 689 N N . TRP A 1 91 ? 21.79294 22.09541 5.27280 1.000 16.86271 91 TRP A N 1
ATOM 690 C CA . TRP A 1 91 ? 20.41135 21.63925 5.14917 1.000 19.08462 91 TRP A CA 1
ATOM 691 C C . TRP A 1 91 ? 19.62065 22.72438 4.41956 1.000 24.68481 91 TRP A C 1
ATOM 692 O O . TRP A 1 91 ? 20.17322 23.74798 3.99990 1.000 25.33365 91 TRP A O 1
ATOM 703 N N . LYS A 1 92 ? 18.31728 22.47876 4.24577 1.000 23.14445 92 LYS A N 1
ATOM 704 C CA . LYS A 1 92 ? 17.53762 23.24261 3.27466 1.000 25.84736 92 LYS A CA 1
ATOM 705 C C . LYS A 1 92 ? 17.25503 24.67863 3.71300 1.000 28.19429 92 LYS A C 1
ATOM 706 O O . LYS A 1 92 ? 16.90131 25.50273 2.86549 1.000 30.26611 92 LYS A O 1
ATOM 708 N N . ASP A 1 93 ? 17.40037 25.00000 4.99903 1.000 21.74044 93 ASP A N 1
ATOM 709 C CA . ASP A 1 93 ? 17.01881 26.31331 5.51129 1.000 25.63610 93 ASP A CA 1
ATOM 710 C C . ASP A 1 93 ? 18.02181 27.35613 5.03412 1.000 27.52987 93 ASP A C 1
ATOM 711 O O . ASP A 1 93 ? 19.14176 27.42455 5.54841 1.000 29.54854 93 ASP A O 1
ATOM 716 N N . ASP A 1 94 ? 17.61867 28.18019 4.06091 1.000 31.49368 94 ASP A N 1
ATOM 717 C CA . ASP A 1 94 ? 18.51617 29.18046 3.49019 1.000 33.04727 94 ASP A CA 1
ATOM 718 C C . ASP A 1 94 ? 18.75151 30.36085 4.41312 1.000 29.71636 94 ASP A C 1
ATOM 719 O O . ASP A 1 94 ? 19.60827 31.19223 4.10491 1.000 40.43662 94 ASP A O 1
ATOM 724 N N . ILE A 1 95 ? 18.02738 30.45770 5.52178 1.000 35.06678 95 ILE A N 1
ATOM 725 C CA . ILE A 1 95 ? 18.19669 31.54806 6.47823 1.000 36.44251 95 ILE A CA 1
ATOM 726 C C . ILE A 1 95 ? 19.12499 31.14858 7.61808 1.000 33.01778 95 ILE A C 1
ATOM 727 O O . ILE A 1 95 ? 20.04710 31.88400 7.96686 1.000 35.51531 95 ILE A O 1
ATOM 732 N N . ALA A 1 96 ? 18.89591 29.98228 8.21861 1.000 31.64359 96 ALA A N 1
ATOM 733 C CA . ALA A 1 96 ? 19.79142 29.50915 9.26576 1.000 31.57242 96 ALA A CA 1
ATOM 734 C C . ALA A 1 96 ? 21.06563 28.89774 8.70358 1.000 29.96599 96 ALA A C 1
ATOM 735 O O . ALA A 1 96 ? 22.08052 28.83828 9.40811 1.000 27.47200 96 ALA A O 1
ATOM 737 N N . LYS A 1 97 ? 21.04024 28.45825 7.45028 1.000 29.26621 97 LYS A N 1
ATOM 738 C CA . LYS A 1 97 ? 22.15289 27.72827 6.84394 1.000 25.44017 97 LYS A CA 1
ATOM 739 C C . LYS A 1 97 ? 22.33700 28.22942 5.41856 1.000 23.85341 97 LYS A C 1
ATOM 740 O O . LYS A 1 97 ? 22.09756 27.49735 4.45238 1.000 25.21384 97 LYS A O 1
ATOM 746 N N . PRO A 1 98 ? 22.74211 29.49739 5.24725 1.000 26.02446 98 PRO A N 1
ATOM 747 C CA . PRO A 1 98 ? 22.92971 30.01868 3.88107 1.000 26.97487 98 PRO A CA 1
ATOM 748 C C . PRO A 1 98 ? 24.05690 29.33659 3.12255 1.000 24.25062 98 PRO A C 1
ATOM 749 O O . PRO A 1 98 ? 23.97475 29.20867 1.89271 1.000 26.67374 98 PRO A O 1
ATOM 753 N N . ARG A 1 99 ? 25.10848 28.90070 3.81402 1.000 20.83835 99 ARG A N 1
ATOM 754 C CA . ARG A 1 99 ? 26.24181 28.24283 3.18425 1.000 20.38418 99 ARG A CA 1
ATOM 755 C C . ARG A 1 99 ? 26.50921 26.90425 3.86387 1.000 23.33494 99 ARG A C 1
ATOM 756 O O . ARG A 1 99 ? 25.96965 26.60222 4.93385 1.000 22.96647 99 ARG A O 1
ATOM 764 N N . VAL A 1 100 ? 27.35322 26.09493 3.21497 1.000 17.12705 100 VAL A N 1
ATOM 765 C CA . VAL A 1 100 ? 27.98903 24.97534 3.89996 1.000 23.45354 100 VAL A CA 1
ATOM 766 C C . VAL A 1 100 ? 28.89213 25.54656 4.98017 1.000 21.30707 100 VAL A C 1
ATOM 767 O O . VAL A 1 100 ? 29.67254 26.47129 4.72078 1.000 15.93392 100 VAL A O 1
ATOM 771 N N . SER A 1 101 ? 28.75866 25.04413 6.21170 1.000 18.88491 101 SER A N 1
ATOM 772 C CA . SER A 1 101 ? 29.49169 25.66396 7.31198 1.000 20.24365 101 SER A CA 1
ATOM 773 C C . SER A 1 101 ? 29.60566 24.71733 8.49586 1.000 19.58852 101 SER A C 1
ATOM 774 O O . SER A 1 101 ? 28.86838 23.73598 8.60251 1.000 18.25263 101 SER A O 1
ATOM 777 N N . LYS A 1 102 ? 30.52170 25.06304 9.40613 1.000 21.52195 102 LYS A N 1
ATOM 778 C CA . LYS A 1 102 ? 30.77338 24.27595 10.60897 1.000 21.94117 102 LYS A CA 1
ATOM 779 C C . LYS A 1 102 ? 29.77135 24.59714 11.70327 1.000 22.07464 102 LYS A C 1
ATOM 780 O O . LYS A 1 102 ? 29.33481 25.74377 11.85412 1.000 18.08502 102 LYS A O 1
ATOM 786 N N . ARG A 1 103 ? 29.45270 23.58106 12.51050 1.000 22.78742 103 ARG A N 1
ATOM 787 C CA . ARG A 1 103 ? 28.66735 23.81221 13.71157 1.000 19.57641 103 ARG A CA 1
ATOM 788 C C . ARG A 1 103 ? 29.05903 22.79933 14.78256 1.000 23.67493 103 ARG A C 1
ATOM 789 O O . ARG A 1 103 ? 29.60971 21.73186 14.49682 1.000 21.06267 103 ARG A O 1
ATOM 797 N N . TYR A 1 104 ? 28.76532 23.16657 16.02893 1.000 20.29154 104 TYR A N 1
ATOM 798 C CA . TYR A 1 104 ? 29.12394 22.40137 17.21317 1.000 17.09355 104 TYR A CA 1
ATOM 799 C C . TYR A 1 104 ? 27.90556 21.61079 17.65473 1.000 23.07804 104 TYR A C 1
ATOM 800 O O . TYR A 1 104 ? 26.84721 22.19672 17.91325 1.000 15.82906 104 TYR A O 1
ATOM 809 N N . ILE A 1 105 ? 28.05695 20.28941 17.72810 1.000 18.35446 105 ILE A N 1
ATOM 810 C CA . ILE A 1 105 ? 27.01449 19.38498 18.19012 1.000 21.75728 105 ILE A CA 1
ATOM 811 C C . ILE A 1 105 ? 27.44284 18.87581 19.55884 1.000 20.16837 105 ILE A C 1
ATOM 812 O O . ILE A 1 105 ? 28.47881 18.21134 19.68276 1.000 20.06428 105 ILE A O 1
ATOM 817 N N . ARG A 1 106 ? 26.66813 19.21292 20.58701 1.000 20.50183 106 ARG A N 1
ATOM 818 C CA . ARG A 1 106 ? 27.03835 18.91138 21.96013 1.000 20.33366 106 ARG A CA 1
ATOM 819 C C . ARG A 1 106 ? 26.63480 17.50327 22.38526 1.000 17.36569 106 ARG A C 1
ATOM 820 O O . ARG A 1 106 ? 25.64066 16.94164 21.91957 1.000 12.81972 106 ARG A O 1
ATOM 828 N N . LYS A 1 107 ? 27.42892 16.94670 23.29109 1.000 17.23937 107 LYS A N 1
ATOM 829 C CA . LYS A 1 107 ? 26.96710 15.85446 24.12895 1.000 19.44295 107 LYS A CA 1
ATOM 830 C C . LYS A 1 107 ? 26.00506 16.42999 25.16046 1.000 20.45342 107 LYS A C 1
ATOM 831 O O . LYS A 1 107 ? 26.37094 17.31779 25.93931 1.000 21.11439 107 LYS A O 1
ATOM 837 N N . LEU A 1 108 ? 24.76072 15.98196 25.11290 1.000 18.81340 108 LEU A N 1
ATOM 838 C CA . LEU A 1 108 ? 23.71092 16.50767 25.96735 1.000 17.28107 108 LEU A CA 1
ATOM 839 C C . LEU A 1 108 ? 23.71908 15.79403 27.31758 1.000 19.52790 108 LEU A C 1
ATOM 840 O O . LEU A 1 108 ? 24.17995 14.65835 27.44151 1.000 21.60360 108 LEU A O 1
ATOM 845 N N . HIS A 1 109 ? 23.20512 16.47899 28.33735 1.000 22.49845 109 HIS A N 1
ATOM 846 C CA . HIS A 1 109 ? 22.99053 15.83235 29.62536 1.000 16.77030 109 HIS A CA 1
ATOM 847 C C . HIS A 1 109 ? 22.01717 14.66904 29.46002 1.000 15.01085 109 HIS A C 1
ATOM 848 O O . HIS A 1 109 ? 20.92261 14.83249 28.91167 1.000 14.67023 109 HIS A O 1
ATOM 855 N N . ASN A 1 110 ? 22.42634 13.48523 29.91989 1.000 20.38547 110 ASN A N 1
ATOM 856 C CA . ASN A 1 110 ? 21.59932 12.27530 29.81860 1.000 24.62683 110 ASN A CA 1
ATOM 857 C C . ASN A 1 110 ? 21.07505 12.08159 28.39321 1.000 23.98328 110 ASN A C 1
ATOM 858 O O . ASN A 1 110 ? 19.89933 11.77729 28.17414 1.000 29.99975 110 ASN A O 1
ATOM 863 N N . GLY A 1 111 ? 21.95504 12.27056 27.40994 1.000 21.86794 111 GLY A N 1
ATOM 864 C CA . GLY A 1 111 ? 21.59786 12.17425 26.00529 1.000 21.53900 111 GLY A CA 1
ATOM 865 C C . GLY A 1 111 ? 21.90533 10.84794 25.34823 1.000 22.82530 111 GLY A C 1
ATOM 866 O O . GLY A 1 111 ? 21.82556 10.74942 24.11782 1.000 20.25841 111 GLY A O 1
ATOM 867 N N . SER A 1 112 ? 22.24389 9.82267 26.12211 1.000 19.86109 112 SER A N 1
ATOM 868 C CA . SER A 1 112 ? 22.63056 8.53964 25.55724 1.000 19.32505 112 SER A CA 1
ATOM 869 C C . SER A 1 112 ? 21.42247 7.83886 24.94968 1.000 21.53424 112 SER A C 1
ATOM 870 O O . SER A 1 112 ? 20.26494 8.20615 25.19356 1.000 21.86820 112 SER A O 1
ATOM 873 N N . VAL A 1 113 ? 21.71436 6.81833 24.13679 1.000 23.10302 113 VAL A N 1
ATOM 874 C CA . VAL A 1 113 ? 20.67183 6.08766 23.42832 1.000 23.39793 113 VAL A CA 1
ATOM 875 C C . VAL A 1 113 ? 19.68089 5.48270 24.42402 1.000 22.60463 113 VAL A C 1
ATOM 876 O O . VAL A 1 113 ? 20.05787 4.99743 25.50038 1.000 23.13920 113 VAL A O 1
ATOM 880 N N . ARG A 1 114 ? 18.39661 5.54176 24.07409 1.000 23.44485 114 ARG A N 1
ATOM 881 C CA . ARG A 1 114 ? 17.33092 4.95063 24.87125 1.000 26.25804 114 ARG A CA 1
ATOM 882 C C . ARG A 1 114 ? 17.07042 3.50656 24.43198 1.000 29.55570 114 ARG A C 1
ATOM 883 O O . ARG A 1 114 ? 17.58894 3.03859 23.41551 1.000 22.08693 114 ARG A O 1
ATOM 891 N N . SER A 1 115 ? 16.23355 2.80227 25.21405 1.000 29.73582 115 SER A N 1
ATOM 892 C CA . SER A 1 115 ? 15.98739 1.37628 24.97867 1.000 28.16359 115 SER A CA 1
ATOM 893 C C . SER A 1 115 ? 15.40825 1.12344 23.59500 1.000 30.75964 115 SER A C 1
ATOM 894 O O . SER A 1 115 ? 15.70733 0.09882 22.96980 1.000 26.93416 115 SER A O 1
ATOM 897 N N . ASP A 1 116 ? 14.57434 2.03695 23.09834 1.000 27.02741 116 ASP A N 1
ATOM 898 C CA . ASP A 1 116 ? 13.99438 1.87290 21.77119 1.000 28.16814 116 ASP A CA 1
ATOM 899 C C . ASP A 1 116 ? 14.93521 2.31990 20.65370 1.000 27.39445 116 ASP A C 1
ATOM 900 O O . ASP A 1 116 ? 14.51137 2.38593 19.49377 1.000 28.90967 116 ASP A O 1
ATOM 905 N N . GLY A 1 117 ? 16.19740 2.60825 20.97215 1.000 23.86268 117 GLY A N 1
ATOM 906 C CA . GLY A 1 117 ? 17.17970 2.97134 19.96955 1.000 24.91132 117 GLY A CA 1
ATOM 907 C C . GLY A 1 117 ? 17.23114 4.43968 19.59327 1.000 23.98067 117 GLY A C 1
ATOM 908 O O . GLY A 1 117 ? 18.07537 4.81742 18.76647 1.000 21.81355 117 GLY A O 1
ATOM 909 N N . THR A 1 118 ? 16.37476 5.27857 20.17480 1.000 21.91988 118 THR A N 1
ATOM 910 C CA . THR A 1 118 ? 16.25694 6.68399 19.79740 1.000 24.08080 118 THR A CA 1
ATOM 911 C C . THR A 1 118 ? 17.09210 7.57776 20.71445 1.000 28.55089 118 THR A C 1
ATOM 912 O O . THR A 1 118 ? 17.57070 7.15841 21.77444 1.000 23.22948 118 THR A O 1
ATOM 916 N N . TYR A 1 119 ? 17.23358 8.84342 20.29401 1.000 21.88187 119 TYR A N 1
ATOM 917 C CA . TYR A 1 119 ? 17.99466 9.86954 20.99658 1.000 24.51482 119 TYR A CA 1
ATOM 918 C C . TYR A 1 119 ? 17.16867 11.14716 21.06714 1.000 25.03567 119 TYR A C 1
ATOM 919 O O . TYR A 1 119 ? 16.54583 11.53872 20.07502 1.000 20.87756 119 TYR A O 1
ATOM 928 N N . ILE A 1 120 ? 17.16700 11.80297 22.23473 1.000 23.22715 120 ILE A N 1
ATOM 929 C CA . ILE A 1 120 ? 16.57617 13.13966 22.31952 1.000 23.54457 120 ILE A CA 1
ATOM 930 C C . ILE A 1 120 ? 17.33286 14.08822 21.38997 1.000 19.79331 120 ILE A C 1
ATOM 931 O O . ILE A 1 120 ? 18.55268 13.97597 21.21524 1.000 26.62933 120 ILE A O 1
ATOM 936 N N . ARG A 1 121 ? 16.59289 15.02612 20.79045 1.000 21.85897 121 ARG A N 1
ATOM 937 C CA . ARG A 1 121 ? 17.12215 16.07818 19.90693 1.000 22.97328 121 ARG A CA 1
ATOM 938 C C . ARG A 1 121 ? 18.21288 15.54354 18.97711 1.000 19.78623 121 ARG A C 1
ATOM 939 O O . ARG A 1 121 ? 19.32362 16.07395 18.89300 1.000 18.27722 121 ARG A O 1
ATOM 955 N N . SER A 1 123 ? 19.49013 15.08110 15.85718 1.000 23.73499 123 SER A N 1
ATOM 956 C CA . SER A 1 123 ? 20.43648 15.76411 14.97524 1.000 20.14181 123 SER A CA 1
ATOM 957 C C . SER A 1 123 ? 21.35891 16.72211 15.72604 1.000 20.24466 123 SER A C 1
ATOM 958 O O . SER A 1 123 ? 22.43217 17.07182 15.21175 1.000 16.95007 123 SER A O 1
ATOM 961 N N . ASN A 1 124 ? 20.96036 17.16230 16.92065 1.000 18.95714 124 ASN A N 1
ATOM 962 C CA . ASN A 1 124 ? 21.76544 18.03559 17.77171 1.000 20.12205 124 ASN A CA 1
ATOM 963 C C . ASN A 1 124 ? 22.33722 17.28649 18.97422 1.000 21.78007 124 ASN A C 1
ATOM 964 O O . ASN A 1 124 ? 22.67465 17.90408 19.99311 1.000 16.31395 124 ASN A O 1
ATOM 969 N N . ASN A 1 125 ? 22.46756 15.96237 18.85503 1.000 17.46634 125 ASN A N 1
ATOM 970 C CA . ASN A 1 125 ? 22.92154 15.06276 19.91316 1.000 19.00264 125 ASN A CA 1
ATOM 971 C C . ASN A 1 125 ? 24.20435 14.38706 19.44313 1.000 15.65691 125 ASN A C 1
ATOM 972 O O . ASN A 1 125 ? 24.15599 13.49951 18.58496 1.000 17.54381 125 ASN A O 1
ATOM 977 N N . ALA A 1 126 ? 25.34179 14.77560 20.02907 1.000 13.91324 126 ALA A N 1
ATOM 978 C CA . ALA A 1 126 ? 26.62712 14.22233 19.60755 1.000 15.67266 126 ALA A CA 1
ATOM 979 C C . ALA A 1 126 ? 26.68417 12.70403 19.71694 1.000 17.80013 126 ALA A C 1
ATOM 980 O O . ALA A 1 126 ? 27.46339 12.07019 19.00001 1.000 15.05461 126 ALA A O 1
ATOM 982 N N . GLU A 1 127 ? 25.90875 12.10646 20.62724 1.000 17.03027 127 GLU A N 1
ATOM 983 C CA . GLU A 1 127 ? 25.94885 10.66159 20.83592 1.000 14.97841 127 GLU A CA 1
ATOM 984 C C . GLU A 1 127 ? 25.17272 9.88386 19.77851 1.000 18.33569 127 GLU A C 1
ATOM 985 O O . GLU A 1 127 ? 25.32542 8.65798 19.69527 1.000 16.95657 127 GLU A O 1
ATOM 991 N N . ALA A 1 128 ? 24.36420 10.56207 18.96122 1.000 16.41262 128 ALA A N 1
ATOM 992 C CA . ALA A 1 128 ? 23.61600 9.89642 17.90418 1.000 19.24868 128 ALA A CA 1
ATOM 993 C C . ALA A 1 128 ? 24.44647 9.63944 16.65079 1.000 18.59716 128 ALA A C 1
ATOM 994 O O . ALA A 1 128 ? 23.95935 8.97831 15.72487 1.000 17.99115 128 ALA A O 1
ATOM 996 N N . TYR A 1 129 ? 25.68794 10.10588 16.60130 1.000 19.41321 129 TYR A N 1
ATOM 997 C CA . TYR A 1 129 ? 26.45911 10.09361 15.36695 1.000 17.29146 129 TYR A CA 1
ATOM 998 C C . TYR A 1 129 ? 27.42095 8.91749 15.32892 1.000 16.43057 129 TYR A C 1
ATOM 999 O O . TYR A 1 129 ? 28.16002 8.66849 16.28776 1.000 15.76781 129 TYR A O 1
ATOM 1008 N N . PHE A 1 130 ? 27.41752 8.21420 14.20366 1.000 15.22434 130 PHE A N 1
ATOM 1009 C CA . PHE A 1 130 ? 28.26047 7.05457 13.99489 1.000 16.46523 130 PHE A CA 1
ATOM 1010 C C . PHE A 1 130 ? 28.86590 7.14731 12.60376 1.000 17.32618 130 PHE A C 1
ATOM 1011 O O . PHE A 1 130 ? 28.29243 7.76306 11.70682 1.000 13.95209 130 PHE A O 1
ATOM 1019 N N . ILE A 1 131 ? 30.03301 6.52566 12.43435 1.000 18.14430 131 ILE A N 1
ATOM 1020 C CA . ILE A 1 131 ? 30.65596 6.46486 11.12233 1.000 15.74691 131 ILE A CA 1
ATOM 1021 C C . ILE A 1 131 ? 29.76058 5.70087 10.15570 1.000 18.57275 131 ILE A C 1
ATOM 1022 O O . ILE A 1 131 ? 29.19034 4.65122 10.49514 1.000 16.28949 131 ILE A O 1
ATOM 1027 N N . VAL A 1 132 ? 29.62843 6.23439 8.93969 1.000 17.27272 132 VAL A N 1
ATOM 1028 C CA . VAL A 1 132 ? 28.82528 5.60236 7.89547 1.000 20.71771 132 VAL A CA 1
ATOM 1029 C C . VAL A 1 132 ? 29.61458 4.43005 7.32650 1.000 20.20680 132 VAL A C 1
ATOM 1030 O O . VAL A 1 132 ? 30.71910 4.61862 6.82011 1.000 20.32614 132 VAL A O 1
ATOM 1034 N N . GLU A 1 133 ? 29.05174 3.22737 7.39086 1.000 19.59817 133 GLU A N 1
ATOM 1035 C CA . GLU A 1 133 ? 29.73445 2.02530 6.91665 1.000 23.04479 133 GLU A CA 1
ATOM 1036 C C . GLU A 1 133 ? 28.90153 1.31628 5.85768 1.000 20.86276 133 GLU A C 1
ATOM 1037 O O . GLU A 1 133 ? 27.71729 1.60066 5.66631 1.000 22.75672 133 GLU A O 1
ATOM 1043 N N . LEU A 1 134 ? 29.53356 0.36549 5.17437 1.000 19.32356 134 LEU A N 1
ATOM 1044 C CA . LEU A 1 134 ? 28.84428 -0.44229 4.18278 1.000 19.37741 134 LEU A CA 1
ATOM 1045 C C . LEU A 1 134 ? 28.23127 -1.66466 4.84052 1.000 21.38315 134 LEU A C 1
ATOM 1046 O O . LEU A 1 134 ? 28.76933 -2.19516 5.81640 1.000 18.89127 134 LEU A O 1
ATOM 1051 N N . GLU A 1 135 ? 27.10429 -2.11841 4.28967 1.000 19.66819 135 GLU A N 1
ATOM 1052 C CA . GLU A 1 135 ? 26.51105 -3.36183 4.76159 1.000 22.75041 135 GLU A CA 1
ATOM 1053 C C . GLU A 1 135 ? 27.50342 -4.50589 4.61864 1.000 23.60572 135 GLU A C 1
ATOM 1054 O O . GLU A 1 135 ? 28.18416 -4.63755 3.59482 1.000 23.44650 135 GLU A O 1
ATOM 1060 N N . HIS A 1 136 ? 27.58318 -5.33929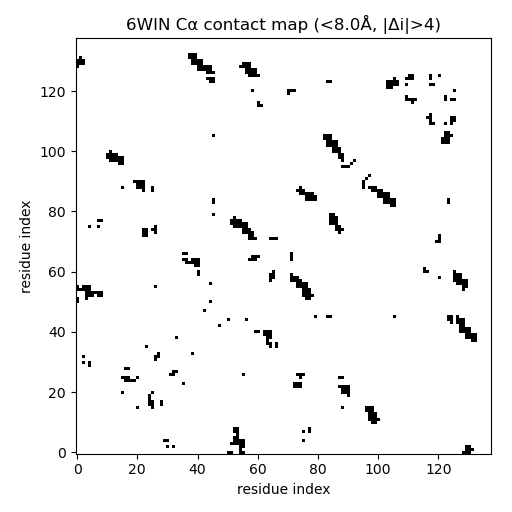 5.65406 1.000 19.23541 136 HIS A N 1
ATOM 1061 C CA . HIS A 1 136 ? 28.49386 -6.47133 5.62437 1.000 23.23860 136 HIS A CA 1
ATOM 1062 C C . HIS A 1 136 ? 27.94028 -7.59186 4.73447 1.000 20.94508 136 HIS A C 1
ATOM 1063 O O . HIS A 1 136 ? 26.78729 -7.57414 4.28994 1.000 18.42566 136 HIS A O 1
ATOM 1070 N N . HIS A 1 137 ? 28.79420 -8.58909 4.50575 1.000 21.56034 137 HIS A N 1
ATOM 1071 C CA . HIS A 1 137 ? 28.51394 -9.70686 3.60321 1.000 23.84958 137 HIS A CA 1
ATOM 1072 C C . HIS A 1 137 ? 27.41269 -10.64248 4.11595 1.000 26.71116 137 HIS A C 1
ATOM 1073 O O . HIS A 1 137 ? 26.87795 -11.43704 3.33342 1.000 26.08027 137 HIS A O 1
ATOM 1080 N N . HIS A 1 138 ? 27.04389 -10.56974 5.39735 1.000 26.19908 138 HIS A N 1
ATOM 1081 C CA . HIS A 1 138 ? 26.00467 -11.44133 5.92974 1.000 25.43804 138 HIS A CA 1
ATOM 1082 C C . HIS A 1 138 ? 24.61300 -10.79877 5.90917 1.000 26.67950 138 HIS A C 1
ATOM 1083 O O . HIS A 1 138 ? 23.70566 -11.27972 6.59797 1.000 27.12469 138 HIS A O 1
ATOM 1090 N N . HIS A 1 139 ? 24.43052 -9.72439 5.14835 1.000 26.53185 139 HIS A N 1
ATOM 1091 C CA . HIS A 1 139 ? 23.10718 -9.25885 4.76243 1.000 29.21832 139 HIS A CA 1
ATOM 1092 C C . HIS A 1 139 ? 22.60258 -10.06276 3.56502 1.000 34.80091 139 HIS A C 1
ATOM 1093 O O . HIS A 1 139 ? 23.38278 -10.61282 2.78313 1.000 34.15631 139 HIS A O 1
ATOM 1100 N N . HIS A 1 140 ? 21.28301 -10.10521 3.40699 1.000 39.28021 140 HIS A N 1
ATOM 1101 C CA . HIS A 1 140 ? 20.70480 -10.68863 2.19645 1.000 42.49914 140 HIS A CA 1
ATOM 1102 C C . HIS A 1 140 ? 19.95977 -9.63312 1.38800 1.000 37.93161 140 HIS A C 1
ATOM 1103 O O . HIS A 1 140 ? 20.09606 -9.57578 0.16667 1.000 46.34971 140 HIS A O 1
#

Secondary structure (DSSP, 8-state):
---B-TTGGGGTTPPP-SSS--HHHHHHHHS----GGG-EEEEESTT-TTPPTTBEEEE-BTTB--TTSTT--EEE--EEETTEEE----S-TTT-SSS---EEEPPTT-SPPTTS-------GGGEEEEEPPPTT--

Solvent-accessible surface area: 7586 Å² total

B-factor: mean 23.85, std 7.58, range [8.56, 56.04]

InterPro domains:
  IPR047746 Cell wall amidase Dae2/Tae2-like [NF033857] (15-133)